Protein AF-A0A251XA89-F1 (afdb_monomer)

Radius of gyration: 24.33 Å; Cα contacts (8 Å, |Δi|>4): 9; chains: 1; bounding box: 43×24×62 Å

Sequence (76 aa):
MHSETLTTIEKMIQPLSVELQQQVLVHLREYIAELQSERRWEQLEQSHYDGLGRAAQLARQQIAEGLARPMNWDGL

Solvent-accessible surface area (backbone atoms only — not comparable to full-atom values): 4519 Å² total; per-residue (Å²): 132,80,55,72,67,57,56,51,53,49,64,68,44,66,82,48,54,72,70,54,42,52,52,51,52,52,53,51,51,53,52,50,50,48,55,55,47,52,52,52,49,52,55,49,48,66,63,39,55,67,50,51,54,51,50,54,50,49,51,52,50,31,49,76,70,68,70,58,74,84,84,69,76,93,77,116

pLDDT: mean 85.87, std 12.19, range [54.12, 98.5]

Organism: NCBI:txid1570016

Foldseek 3Di:
DDDPVVVVVCVVLVVDDPVVSVVVVVVVVVVVVVVVVVVVVVVVCVVCVVVVVVVVVVQVVCVVVVNDDDDDPVPD

Mean predicted aligned error: 11.26 Å

Secondary structure (DSSP, 8-state):
---HHHHHHHHHHTTS-HHHHHHHHHHHHHHHHHHHHHHHHHHHHHHHHHHHHHHHHHHHHHHHTT------GGG-

Structure (mmCIF, N/CA/C/O backbone):
data_AF-A0A251XA89-F1
#
_entry.id   AF-A0A251XA89-F1
#
loop_
_atom_site.group_PDB
_atom_site.id
_atom_site.type_symbol
_atom_site.label_atom_id
_atom_site.label_alt_id
_atom_site.label_comp_id
_atom_site.label_asym_id
_atom_site.label_entity_id
_atom_site.label_seq_id
_atom_site.pdbx_PDB_ins_code
_atom_site.Cartn_x
_atom_site.Cartn_y
_atom_site.Cartn_z
_atom_site.occupancy
_atom_site.B_iso_or_equiv
_atom_site.auth_seq_id
_atom_site.auth_comp_id
_atom_site.auth_asym_id
_atom_site.auth_atom_id
_atom_site.pdbx_PDB_model_num
ATOM 1 N N . MET A 1 1 ? 11.502 -2.646 22.012 1.00 60.03 1 MET A N 1
ATOM 2 C CA . MET A 1 1 ? 10.727 -1.392 21.896 1.00 60.03 1 MET A CA 1
ATOM 3 C C . MET A 1 1 ? 9.804 -1.519 20.704 1.00 60.03 1 MET A C 1
ATOM 5 O O . MET A 1 1 ? 10.278 -1.930 19.653 1.00 60.03 1 MET A O 1
ATOM 9 N N . HIS A 1 2 ? 8.516 -1.221 20.867 1.00 67.75 2 HIS A N 1
ATOM 10 C CA . HIS A 1 2 ? 7.640 -1.015 19.714 1.00 67.75 2 HIS A CA 1
ATOM 11 C C . HIS A 1 2 ? 8.009 0.314 19.049 1.00 67.75 2 HIS A C 1
ATOM 13 O O . HIS A 1 2 ? 8.379 1.264 19.738 1.00 67.75 2 HIS A O 1
ATOM 19 N N . SER A 1 3 ? 7.943 0.363 17.719 1.00 90.75 3 SER A N 1
ATOM 20 C CA . SER A 1 3 ? 8.051 1.620 16.976 1.00 90.75 3 SER A CA 1
ATOM 21 C C . SER A 1 3 ? 6.968 2.592 17.460 1.00 90.75 3 SER A C 1
ATOM 23 O O . SER A 1 3 ? 5.825 2.176 17.663 1.00 90.75 3 SER A O 1
ATOM 25 N N . GLU A 1 4 ? 7.301 3.876 17.622 1.00 94.00 4 GLU A N 1
ATOM 26 C CA . GLU A 1 4 ? 6.323 4.922 17.967 1.00 94.00 4 GLU A CA 1
ATOM 27 C C . GLU A 1 4 ? 5.131 4.924 17.000 1.00 94.00 4 GLU A C 1
ATOM 29 O O . GLU A 1 4 ? 3.989 5.123 17.412 1.00 94.00 4 GLU A O 1
ATOM 34 N N . THR A 1 5 ? 5.372 4.599 15.728 1.00 93.12 5 THR A N 1
ATOM 35 C CA . THR A 1 5 ? 4.334 4.468 14.704 1.00 93.12 5 THR A CA 1
ATOM 36 C C . THR A 1 5 ? 3.338 3.353 15.025 1.00 93.12 5 THR A C 1
ATOM 38 O O . THR A 1 5 ? 2.136 3.561 14.884 1.00 93.12 5 THR A O 1
ATOM 41 N N . LEU A 1 6 ? 3.806 2.189 15.492 1.00 92.94 6 LEU A N 1
ATOM 42 C CA . LEU A 1 6 ? 2.926 1.064 15.839 1.00 92.94 6 LEU A CA 1
ATOM 43 C C . LEU A 1 6 ? 2.054 1.401 17.049 1.00 92.94 6 LEU A C 1
ATOM 45 O O . LEU A 1 6 ? 0.854 1.143 17.028 1.00 92.94 6 LEU A O 1
ATOM 49 N N . THR A 1 7 ? 2.639 2.057 18.053 1.00 95.44 7 THR A N 1
ATOM 50 C CA . THR A 1 7 ? 1.907 2.537 19.233 1.00 95.44 7 THR A CA 1
ATOM 51 C C . THR A 1 7 ? 0.812 3.538 18.851 1.00 95.44 7 THR A C 1
ATOM 53 O O . THR A 1 7 ? -0.282 3.511 19.411 1.00 95.44 7 THR A O 1
ATOM 56 N N . THR A 1 8 ? 1.076 4.434 17.896 1.00 95.88 8 THR A N 1
ATOM 57 C CA . THR A 1 8 ? 0.070 5.391 17.409 1.00 95.88 8 THR A CA 1
ATOM 58 C C . THR A 1 8 ? -1.062 4.697 16.656 1.00 95.88 8 THR A C 1
ATOM 60 O O . THR A 1 8 ? -2.225 4.997 16.917 1.00 95.88 8 THR A O 1
ATOM 63 N N . ILE A 1 9 ? -0.746 3.739 15.779 1.00 94.50 9 ILE A N 1
ATOM 64 C CA . ILE A 1 9 ? -1.756 2.959 15.047 1.00 94.50 9 ILE A CA 1
ATOM 65 C C . ILE A 1 9 ? -2.669 2.210 16.026 1.00 94.50 9 ILE A C 1
ATOM 67 O O . ILE A 1 9 ? -3.889 2.271 15.893 1.00 94.50 9 ILE A O 1
ATOM 71 N N . GLU A 1 10 ? -2.098 1.563 17.045 1.00 95.12 10 GLU A N 1
ATOM 72 C CA . GLU A 1 10 ? -2.863 0.860 18.079 1.00 95.12 10 GLU A CA 1
ATOM 73 C C . GLU A 1 10 ? -3.850 1.800 18.783 1.00 95.12 10 GLU A C 1
ATOM 75 O O . GLU A 1 10 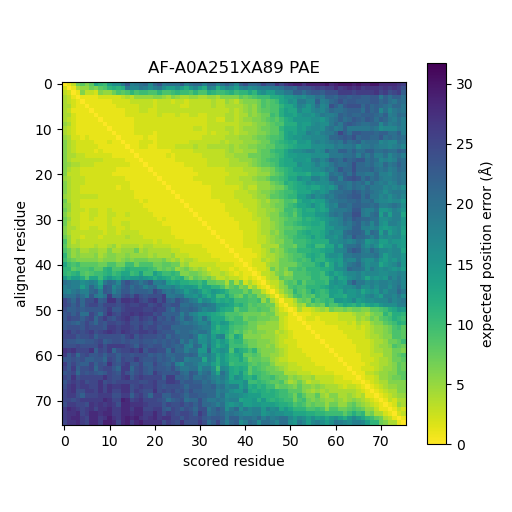? -5.046 1.515 18.839 1.00 95.12 10 GLU A O 1
ATOM 80 N N . LYS A 1 11 ? -3.385 2.976 19.225 1.00 96.62 11 LYS A N 1
ATOM 81 C CA . LYS A 1 11 ? -4.233 3.981 19.888 1.00 96.62 11 LYS A CA 1
ATOM 82 C C . LYS A 1 11 ? -5.343 4.538 18.996 1.00 96.62 11 LYS A C 1
ATOM 84 O O . LYS A 1 11 ? -6.384 4.926 19.516 1.00 96.62 11 LYS A O 1
ATOM 89 N N . MET A 1 12 ? -5.133 4.605 17.682 1.00 95.94 12 MET A N 1
ATOM 90 C CA . MET A 1 12 ? -6.153 5.064 16.733 1.00 95.94 12 MET A CA 1
ATOM 91 C C . MET A 1 12 ? -7.253 4.019 16.508 1.00 95.94 12 MET A C 1
ATOM 93 O O . MET A 1 12 ? -8.407 4.387 16.308 1.00 95.94 12 MET A O 1
ATOM 97 N N . ILE A 1 13 ? -6.908 2.729 16.548 1.00 96.81 13 ILE A N 1
ATOM 98 C CA . ILE A 1 13 ? -7.835 1.620 16.271 1.00 96.81 13 ILE A CA 1
ATOM 99 C C . ILE A 1 13 ? -8.587 1.184 17.534 1.00 96.81 13 ILE A C 1
ATOM 101 O O . ILE A 1 13 ? -9.777 0.885 17.467 1.00 96.81 13 ILE A O 1
ATOM 105 N N . GLN A 1 14 ? -7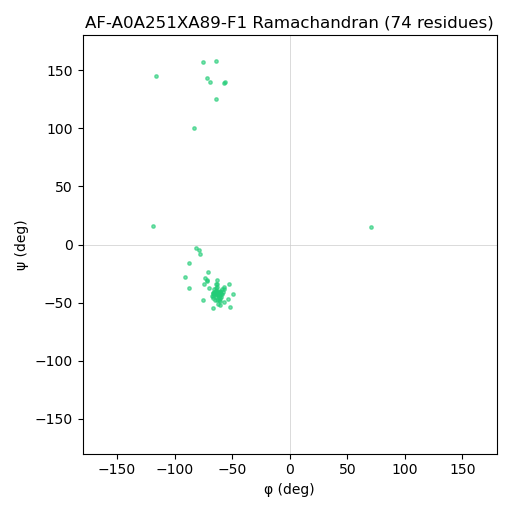.920 1.196 18.691 1.00 96.56 14 GLN A N 1
ATOM 106 C CA . GLN A 1 14 ? -8.463 0.747 19.975 1.00 96.56 14 GLN A CA 1
ATOM 107 C C . GLN A 1 14 ? -9.848 1.324 20.352 1.00 96.56 14 GLN A C 1
ATOM 109 O O . GLN A 1 14 ? -10.665 0.552 20.856 1.00 96.56 14 GLN A O 1
ATOM 114 N N . PRO A 1 15 ? -10.164 2.622 20.153 1.00 98.06 15 PRO A N 1
ATOM 115 C CA . PRO A 1 15 ? -11.467 3.170 20.544 1.00 98.06 15 PRO A CA 1
ATOM 116 C C . PRO A 1 15 ? -12.613 2.823 19.580 1.00 98.06 15 PRO A C 1
ATOM 118 O O . PRO A 1 15 ? -13.765 3.138 19.876 1.00 98.06 15 PRO A O 1
ATOM 121 N N . LEU A 1 16 ? -12.330 2.219 18.422 1.00 97.75 16 LEU A N 1
ATOM 122 C CA . LEU A 1 16 ? -13.351 1.855 17.440 1.00 97.75 16 LEU A CA 1
ATOM 123 C C . LEU A 1 16 ? -14.148 0.623 17.893 1.00 97.75 16 LEU A C 1
ATOM 125 O O . LEU A 1 16 ? -13.650 -0.202 18.661 1.00 97.75 16 LEU A O 1
ATOM 129 N N . SER A 1 17 ? -15.370 0.463 17.372 1.00 98.50 17 SER A N 1
ATOM 130 C CA . SER A 1 17 ? -16.142 -0.773 17.562 1.00 98.50 17 SER A CA 1
ATOM 131 C C . SER A 1 17 ? -15.446 -1.961 16.893 1.00 98.50 17 SER A C 1
ATOM 133 O O . SER A 1 17 ? -14.659 -1.777 15.964 1.00 98.50 17 SER A O 1
ATOM 135 N N . VAL A 1 18 ? -15.749 -3.187 17.323 1.00 97.50 18 VAL A N 1
ATOM 136 C CA . VAL A 1 18 ? -15.121 -4.403 16.770 1.00 97.50 18 VAL A CA 1
ATOM 137 C C . VAL A 1 18 ? -15.326 -4.500 15.255 1.00 97.50 18 VAL A C 1
ATOM 139 O O . VAL A 1 18 ? -14.402 -4.855 14.526 1.00 97.50 18 VAL A O 1
ATOM 142 N N . GLU A 1 19 ? -16.504 -4.120 14.767 1.00 98.06 19 GLU A N 1
ATOM 143 C CA . GLU A 1 19 ? -16.843 -4.112 13.343 1.00 98.06 19 GLU A CA 1
ATOM 144 C C . GLU A 1 19 ? -15.954 -3.131 12.569 1.00 98.06 19 GLU A C 1
ATOM 146 O O . GLU A 1 19 ? -15.431 -3.466 11.506 1.00 98.06 19 GLU A O 1
ATOM 151 N N . LEU A 1 20 ? -15.728 -1.935 13.121 1.00 98.06 20 LEU A N 1
ATOM 152 C CA . LEU A 1 20 ? -14.846 -0.936 12.520 1.00 98.06 20 LEU A CA 1
ATOM 153 C C . LEU A 1 20 ? -13.372 -1.351 12.601 1.00 98.06 20 LEU A C 1
ATOM 155 O O . LEU A 1 20 ? -12.636 -1.154 11.637 1.00 98.06 20 LEU A O 1
ATOM 159 N N . GLN A 1 21 ? -12.934 -1.980 13.695 1.00 97.81 21 GLN A N 1
ATOM 160 C CA . GLN A 1 21 ? -11.577 -2.529 13.801 1.00 97.81 21 GLN A CA 1
ATOM 161 C C . GLN A 1 21 ? -11.322 -3.600 12.729 1.00 97.81 21 GLN A C 1
ATOM 163 O O . GLN A 1 21 ? -10.256 -3.617 12.111 1.00 97.81 21 GLN A O 1
ATOM 168 N N . GLN A 1 22 ? -12.307 -4.463 12.459 1.00 97.19 22 GLN A N 1
ATOM 169 C CA . GLN A 1 22 ? -12.226 -5.461 11.389 1.00 97.19 22 GLN A CA 1
ATOM 170 C C . GLN A 1 22 ? -12.164 -4.819 9.999 1.00 97.19 22 GLN A C 1
ATOM 172 O O . GLN A 1 22 ? -11.354 -5.245 9.177 1.00 97.19 22 GLN A O 1
ATOM 177 N N . GLN A 1 23 ? -12.956 -3.774 9.739 1.00 97.56 23 GLN A N 1
ATOM 178 C CA . GLN A 1 23 ? -12.884 -3.030 8.475 1.00 97.56 23 GLN A CA 1
ATOM 179 C C . GLN A 1 23 ? -11.508 -2.384 8.275 1.00 97.56 23 GLN A C 1
ATOM 181 O O . GLN A 1 23 ? -10.905 -2.525 7.212 1.00 97.56 23 GLN A O 1
ATOM 186 N N . VAL A 1 24 ? -10.959 -1.748 9.315 1.00 97.31 24 VAL A N 1
ATOM 187 C CA . VAL A 1 24 ? -9.607 -1.170 9.267 1.00 97.31 24 VAL A CA 1
ATOM 188 C C . VAL A 1 24 ? -8.556 -2.246 8.987 1.00 97.31 24 VAL A C 1
ATOM 190 O O . VAL A 1 24 ? -7.660 -2.023 8.175 1.00 97.31 24 VAL A O 1
ATOM 193 N N . LEU A 1 25 ? -8.671 -3.428 9.600 1.00 96.38 25 LEU A N 1
ATOM 194 C CA . LEU A 1 25 ? -7.749 -4.538 9.356 1.00 96.38 25 LEU A CA 1
ATOM 195 C C . LEU A 1 25 ? -7.755 -4.994 7.888 1.00 96.38 25 LEU A C 1
ATOM 197 O O . LEU A 1 25 ? -6.687 -5.279 7.343 1.00 96.38 25 LEU A O 1
ATOM 201 N N . VAL A 1 26 ? -8.928 -5.062 7.252 1.00 97.50 26 VAL A N 1
ATOM 202 C CA . VAL A 1 26 ? -9.047 -5.413 5.826 1.00 97.50 26 VAL A CA 1
ATOM 203 C C . VAL A 1 26 ? -8.302 -4.394 4.967 1.00 97.50 26 VAL A C 1
ATOM 205 O O . VAL A 1 26 ? -7.405 -4.775 4.216 1.00 97.50 26 VAL A O 1
ATOM 208 N N . HIS A 1 27 ? -8.580 -3.104 5.152 1.00 96.69 27 HIS A N 1
ATOM 209 C CA . HIS A 1 27 ? -7.945 -2.047 4.364 1.00 96.69 27 HIS A CA 1
ATOM 210 C C . HIS A 1 27 ? -6.433 -1.956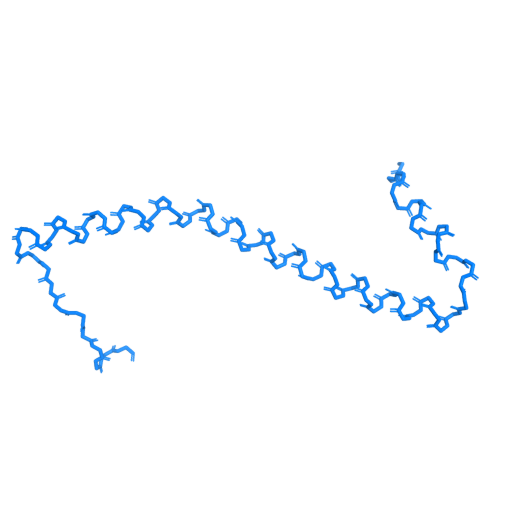 4.586 1.00 96.69 27 HIS A C 1
ATOM 212 O O . HIS A 1 27 ? -5.676 -1.785 3.633 1.00 96.69 27 HIS A O 1
ATOM 218 N N . LEU A 1 28 ? -5.962 -2.119 5.826 1.00 96.31 28 LEU A N 1
ATOM 219 C CA . LEU A 1 28 ? -4.527 -2.144 6.107 1.00 96.31 28 LEU A CA 1
ATOM 220 C C . LEU A 1 28 ? -3.839 -3.333 5.435 1.00 96.31 28 LEU A C 1
ATOM 222 O O . LEU A 1 28 ? -2.723 -3.183 4.945 1.00 96.31 28 LEU A O 1
ATOM 226 N N . ARG A 1 29 ? -4.486 -4.504 5.380 1.00 95.81 29 ARG A N 1
ATOM 227 C CA . ARG A 1 29 ? -3.928 -5.675 4.691 1.00 95.81 29 ARG A CA 1
ATOM 228 C C . ARG A 1 29 ? -3.778 -5.422 3.194 1.00 95.81 29 ARG A C 1
ATOM 230 O O . ARG A 1 29 ? -2.728 -5.742 2.644 1.00 95.81 29 ARG A O 1
ATOM 237 N N . GLU A 1 30 ? -4.798 -4.855 2.560 1.00 96.31 30 GLU A N 1
ATOM 238 C CA . GLU A 1 30 ? -4.763 -4.493 1.138 1.00 96.31 30 GLU A CA 1
ATOM 239 C C . GLU A 1 30 ? -3.672 -3.455 0.862 1.00 96.31 30 GLU A C 1
ATOM 241 O O . GLU A 1 30 ? -2.829 -3.659 -0.007 1.00 96.31 30 GLU A O 1
ATOM 246 N N . TYR A 1 31 ? -3.612 -2.397 1.672 1.00 95.94 31 TYR A N 1
ATOM 247 C CA . TYR A 1 31 ? -2.612 -1.344 1.525 1.00 95.94 31 TYR A CA 1
ATOM 248 C C . TYR A 1 31 ? -1.176 -1.857 1.712 1.00 95.94 31 TYR A C 1
ATOM 250 O O . TYR A 1 31 ? -0.282 -1.515 0.943 1.00 95.94 31 TYR A O 1
ATOM 258 N N . ILE A 1 32 ? -0.936 -2.729 2.697 1.00 95.81 32 ILE A N 1
ATOM 259 C CA . ILE A 1 32 ? 0.381 -3.354 2.897 1.00 95.81 32 ILE A CA 1
ATOM 260 C C . ILE A 1 32 ? 0.761 -4.227 1.696 1.00 95.81 32 ILE A C 1
ATOM 262 O O . ILE A 1 32 ? 1.927 -4.229 1.298 1.00 95.81 32 ILE A O 1
ATOM 266 N N . ALA A 1 33 ? -0.192 -4.968 1.126 1.00 94.62 33 ALA A N 1
ATOM 267 C CA . ALA A 1 33 ? 0.060 -5.793 -0.050 1.00 94.62 33 ALA A CA 1
ATOM 268 C C . ALA A 1 33 ? 0.446 -4.940 -1.269 1.00 94.62 33 ALA A C 1
ATOM 270 O O . ALA A 1 33 ? 1.388 -5.306 -1.976 1.00 94.62 33 ALA A O 1
ATOM 271 N N . GLU A 1 34 ? -0.209 -3.791 -1.467 1.00 94.94 34 GLU A N 1
ATOM 272 C CA . GLU A 1 34 ? 0.146 -2.834 -2.520 1.00 94.94 34 GLU A CA 1
ATOM 273 C C . GLU A 1 34 ? 1.563 -2.289 -2.315 1.00 94.94 34 GLU A C 1
ATOM 275 O O . GLU A 1 34 ? 2.411 -2.451 -3.187 1.00 94.94 34 GLU A O 1
ATOM 280 N N . LEU A 1 35 ? 1.892 -1.797 -1.115 1.00 94.69 35 LEU A N 1
ATOM 281 C CA . LEU A 1 35 ? 3.241 -1.300 -0.802 1.00 94.69 35 LEU A CA 1
ATOM 282 C C . LEU A 1 35 ? 4.336 -2.358 -1.025 1.00 94.69 35 LEU A C 1
ATOM 284 O O . LEU A 1 35 ? 5.452 -2.050 -1.445 1.00 94.69 35 LEU A O 1
ATOM 288 N N . GLN A 1 36 ? 4.050 -3.626 -0.720 1.00 91.44 36 GLN A N 1
ATOM 289 C CA . GLN A 1 36 ? 4.975 -4.732 -0.984 1.00 91.44 36 GLN A CA 1
ATOM 290 C C . GLN A 1 36 ? 5.079 -5.067 -2.475 1.00 91.44 36 GLN A C 1
ATOM 292 O O . GLN A 1 36 ? 6.122 -5.541 -2.928 1.00 91.44 36 GLN A O 1
ATOM 297 N N . SER A 1 37 ? 4.005 -4.876 -3.238 1.00 89.94 37 SER A N 1
ATOM 298 C CA . SER A 1 37 ? 4.010 -4.991 -4.693 1.00 89.94 37 SER A CA 1
ATOM 299 C C . SER A 1 37 ? 4.864 -3.888 -5.306 1.00 89.94 37 SER A C 1
ATOM 301 O O . SER A 1 37 ? 5.840 -4.201 -5.982 1.00 89.94 37 SER A O 1
ATOM 303 N N . GLU A 1 38 ? 4.580 -2.625 -4.990 1.00 90.06 38 GLU A N 1
ATOM 304 C CA . GLU A 1 38 ? 5.314 -1.449 -5.468 1.00 90.06 38 GLU A CA 1
ATOM 305 C C . GLU A 1 38 ? 6.812 -1.565 -5.182 1.00 90.06 38 GLU A C 1
ATOM 307 O O . GLU A 1 38 ? 7.622 -1.434 -6.091 1.00 90.06 38 GLU A O 1
ATOM 312 N N . ARG A 1 39 ? 7.212 -1.948 -3.962 1.00 86.69 39 ARG A N 1
ATOM 313 C CA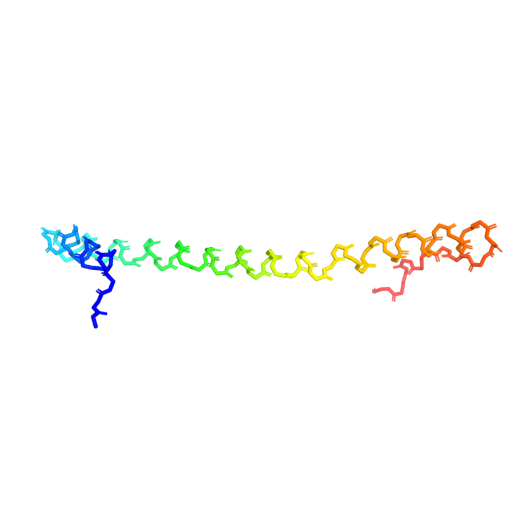 . ARG A 1 39 ? 8.640 -2.150 -3.659 1.00 86.69 39 ARG A CA 1
ATOM 314 C C . ARG A 1 39 ? 9.292 -3.266 -4.463 1.00 86.69 39 ARG A C 1
ATOM 316 O O . ARG A 1 39 ? 10.467 -3.160 -4.805 1.00 86.69 39 ARG A O 1
ATOM 323 N N . ARG A 1 40 ? 8.570 -4.357 -4.739 1.00 83.19 40 ARG A N 1
ATOM 324 C CA . ARG A 1 40 ? 9.085 -5.414 -5.622 1.00 83.19 40 ARG A CA 1
ATOM 325 C C . ARG A 1 40 ? 9.248 -4.882 -7.040 1.00 83.19 40 ARG A C 1
ATOM 327 O O . ARG A 1 40 ? 10.258 -5.184 -7.668 1.00 83.19 40 ARG A O 1
ATOM 334 N N . TRP A 1 41 ? 8.298 -4.078 -7.515 1.00 77.88 41 TRP A N 1
ATOM 335 C CA . TRP A 1 41 ? 8.400 -3.400 -8.803 1.00 77.88 41 TRP A CA 1
ATOM 336 C C . TRP A 1 41 ? 9.601 -2.458 -8.856 1.00 77.88 41 TRP A C 1
ATOM 338 O O . TRP A 1 41 ? 10.400 -2.611 -9.769 1.00 77.88 41 TRP A O 1
ATOM 348 N N . GLU A 1 42 ? 9.816 -1.595 -7.861 1.00 74.75 42 GLU A N 1
ATOM 349 C CA . GLU A 1 42 ? 10.976 -0.689 -7.795 1.00 74.75 42 GLU A CA 1
ATOM 350 C C . GLU A 1 42 ? 12.315 -1.444 -7.806 1.00 74.75 42 GLU A C 1
ATOM 352 O O . GLU A 1 42 ? 13.257 -1.059 -8.500 1.00 74.75 42 GLU A O 1
ATOM 357 N N . GLN A 1 43 ? 12.415 -2.545 -7.053 1.00 76.31 43 GLN A N 1
ATOM 358 C CA . GLN A 1 43 ? 13.619 -3.382 -7.017 1.00 76.31 43 GLN A CA 1
ATOM 359 C C . GLN A 1 43 ? 13.901 -4.035 -8.372 1.00 76.31 43 GLN A C 1
ATOM 361 O O . GLN A 1 43 ? 15.051 -4.083 -8.820 1.00 76.31 43 GLN A O 1
ATOM 366 N N . LEU A 1 44 ? 12.852 -4.527 -9.035 1.00 71.00 44 LEU A N 1
ATOM 367 C CA .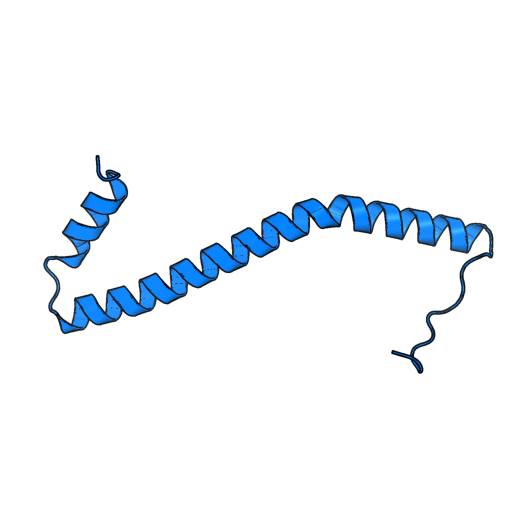 LEU A 1 44 ? 12.957 -5.081 -10.378 1.00 71.00 44 LEU A CA 1
ATOM 368 C C . LEU A 1 44 ? 13.326 -3.983 -11.378 1.00 71.00 44 LEU A C 1
ATOM 370 O O . LEU A 1 44 ? 14.278 -4.163 -12.128 1.00 71.00 44 LEU A O 1
ATOM 374 N N . GLU A 1 45 ? 12.677 -2.822 -11.336 1.00 61.50 45 GLU A N 1
ATOM 375 C CA . GLU A 1 45 ? 12.998 -1.659 -12.167 1.00 61.50 45 GLU A CA 1
ATOM 376 C C . GLU A 1 45 ? 14.477 -1.289 -12.071 1.00 61.50 45 GLU A C 1
ATOM 378 O O . GLU A 1 45 ? 15.168 -1.252 -13.088 1.00 61.50 45 GLU A O 1
ATOM 383 N N . GLN A 1 46 ? 14.994 -1.094 -10.854 1.00 60.81 46 GLN A N 1
ATOM 384 C CA . GLN A 1 46 ? 16.395 -0.733 -10.626 1.00 60.81 46 GLN A CA 1
ATOM 385 C C . GLN A 1 46 ? 17.359 -1.779 -11.196 1.00 60.81 46 GLN A C 1
ATOM 387 O O . GLN A 1 46 ? 18.382 -1.421 -11.775 1.00 60.81 46 GLN A O 1
ATOM 392 N N . SER A 1 47 ? 17.025 -3.068 -11.098 1.00 60.22 47 SER A N 1
ATOM 393 C CA . SER A 1 47 ? 17.844 -4.136 -11.688 1.00 60.22 47 SER A CA 1
ATOM 394 C C . SER A 1 47 ? 17.733 -4.224 -13.219 1.00 60.22 47 SER A C 1
ATOM 396 O O . SER A 1 47 ? 18.684 -4.630 -13.892 1.00 60.22 47 SER A O 1
ATOM 398 N N . HIS A 1 48 ? 16.590 -3.830 -13.787 1.00 60.09 48 HIS A N 1
ATOM 399 C CA . HIS A 1 48 ? 16.285 -3.971 -15.208 1.00 60.09 48 HIS A CA 1
ATOM 400 C C . HIS A 1 48 ? 16.685 -2.750 -16.047 1.00 60.09 48 HIS A C 1
ATOM 402 O O . HIS A 1 48 ? 17.016 -2.942 -17.217 1.00 60.09 48 HIS A O 1
ATOM 408 N N . TYR A 1 49 ? 16.729 -1.529 -15.502 1.00 56.22 49 TYR A N 1
ATOM 409 C CA . TYR A 1 49 ? 17.115 -0.330 -16.265 1.00 56.22 49 TYR A CA 1
ATOM 410 C C . TYR A 1 49 ? 18.520 -0.435 -16.881 1.00 56.22 49 TYR A C 1
ATOM 412 O O . TYR A 1 49 ? 18.701 -0.131 -18.064 1.00 56.22 49 TYR A O 1
ATOM 420 N N . ASP A 1 50 ? 19.487 -0.984 -16.145 1.00 61.94 50 ASP A N 1
ATOM 421 C CA . ASP A 1 50 ? 20.851 -1.200 -16.649 1.00 61.94 50 ASP A CA 1
ATOM 422 C C . ASP A 1 50 ? 20.931 -2.327 -17.689 1.00 61.94 50 ASP A C 1
ATOM 424 O O . ASP A 1 50 ? 21.785 -2.321 -18.583 1.00 61.94 50 ASP A O 1
ATOM 428 N N . GLY A 1 51 ? 20.062 -3.333 -17.585 1.00 69.38 51 GLY A N 1
ATOM 429 C CA . GLY A 1 51 ? 19.979 -4.440 -18.539 1.00 69.38 51 GLY A CA 1
ATOM 430 C C . GLY A 1 51 ? 19.297 -4.029 -19.843 1.00 69.38 51 GLY A C 1
ATOM 431 O O . GLY A 1 51 ? 19.829 -4.277 -20.925 1.00 69.38 51 GLY A O 1
ATOM 432 N N . LEU A 1 52 ? 18.154 -3.349 -19.743 1.00 74.81 52 LEU A N 1
ATOM 433 C CA . LEU A 1 52 ? 17.346 -2.891 -20.873 1.00 74.81 52 LEU A CA 1
ATOM 434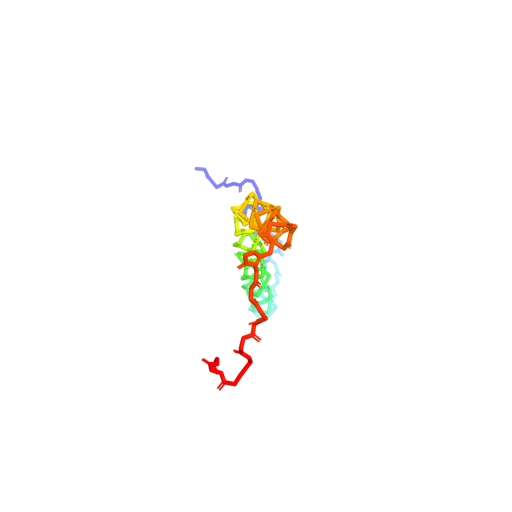 C C . LEU A 1 52 ? 18.065 -1.812 -21.683 1.00 74.81 52 LEU A C 1
ATOM 436 O O . LEU A 1 52 ? 18.070 -1.883 -22.911 1.00 74.81 52 LEU A O 1
ATOM 440 N N . GLY A 1 53 ? 18.731 -0.856 -21.026 1.00 74.94 53 GLY A N 1
ATOM 441 C CA . GLY A 1 53 ? 19.525 0.167 -21.711 1.00 74.94 53 GLY A CA 1
ATOM 442 C C . GLY A 1 53 ? 20.662 -0.441 -22.538 1.00 74.94 53 GLY A C 1
ATOM 443 O O . GLY A 1 53 ? 20.820 -0.116 -23.720 1.00 74.94 53 GLY A O 1
ATOM 444 N N . ARG A 1 54 ? 21.401 -1.394 -21.953 1.00 78.56 54 ARG A N 1
ATOM 445 C CA . ARG A 1 54 ? 22.465 -2.135 -22.648 1.00 78.56 54 ARG A CA 1
ATOM 446 C C . ARG A 1 54 ? 21.921 -3.012 -23.771 1.00 78.56 54 ARG A C 1
ATOM 448 O O . ARG A 1 54 ? 22.488 -3.001 -24.860 1.00 78.56 54 ARG A O 1
ATOM 455 N N . ALA A 1 55 ? 20.813 -3.717 -23.547 1.00 82.44 55 ALA A N 1
ATOM 456 C CA . ALA A 1 55 ? 20.170 -4.538 -24.571 1.00 82.44 55 ALA A CA 1
ATOM 457 C C . ALA A 1 55 ? 19.686 -3.689 -25.757 1.00 82.44 55 ALA A C 1
ATOM 459 O O . ALA A 1 55 ? 19.925 -4.047 -26.907 1.00 82.44 55 ALA A O 1
ATOM 460 N N . ALA A 1 56 ? 19.087 -2.523 -25.498 1.00 82.81 56 ALA A N 1
ATOM 461 C CA . ALA A 1 56 ? 18.659 -1.595 -26.541 1.00 82.81 56 ALA A CA 1
ATOM 462 C C . ALA A 1 56 ? 19.846 -1.006 -27.320 1.00 82.81 56 ALA A C 1
ATOM 464 O O . ALA A 1 56 ? 19.775 -0.836 -28.538 1.00 82.81 56 ALA A O 1
ATOM 465 N N . GLN A 1 57 ? 20.955 -0.696 -26.644 1.00 83.19 57 GLN A N 1
ATOM 466 C CA . GLN A 1 57 ? 22.177 -0.238 -27.304 1.00 83.19 57 GLN A CA 1
ATOM 467 C C . GLN A 1 57 ? 22.806 -1.333 -28.175 1.00 83.19 57 GLN A C 1
ATOM 469 O O . GLN A 1 57 ? 23.158 -1.054 -29.320 1.00 83.19 57 GLN A O 1
ATOM 474 N N . LEU A 1 58 ? 22.889 -2.564 -27.670 1.00 86.38 58 LEU A N 1
ATOM 475 C CA . LEU A 1 58 ? 23.377 -3.717 -28.424 1.00 86.38 58 LEU A CA 1
ATOM 476 C C . LEU A 1 58 ? 22.495 -3.996 -29.646 1.00 86.38 58 LEU A C 1
ATOM 478 O O . LEU A 1 58 ? 23.015 -4.186 -30.740 1.00 86.38 58 LEU A O 1
ATOM 482 N N . ALA A 1 59 ? 21.169 -3.941 -29.493 1.00 86.44 59 ALA A N 1
ATOM 483 C CA . ALA A 1 59 ? 20.238 -4.104 -30.605 1.00 86.44 59 ALA A CA 1
ATOM 484 C C . ALA A 1 59 ? 20.468 -3.040 -31.692 1.00 86.44 59 ALA A C 1
ATOM 486 O O . ALA A 1 59 ? 20.522 -3.365 -32.876 1.00 86.44 59 ALA A O 1
ATOM 487 N N . ARG A 1 60 ? 20.687 -1.773 -31.306 1.00 86.00 60 ARG A N 1
ATOM 488 C CA . ARG A 1 60 ? 21.033 -0.695 -32.251 1.00 86.00 60 ARG A CA 1
ATOM 489 C C . ARG A 1 60 ? 22.353 -0.955 -32.985 1.00 86.00 60 ARG A C 1
ATOM 491 O O . ARG A 1 60 ? 22.413 -0.724 -34.189 1.00 86.00 60 ARG A O 1
ATOM 498 N N . GLN A 1 61 ? 23.381 -1.445 -32.290 1.00 88.38 61 GLN A N 1
ATOM 499 C CA . GLN A 1 61 ? 24.662 -1.816 -32.907 1.00 88.38 61 GLN A CA 1
ATOM 500 C C . GLN A 1 61 ? 24.494 -2.967 -33.903 1.00 88.38 61 GLN A C 1
ATOM 502 O O . GLN A 1 61 ? 24.913 -2.848 -35.048 1.00 88.38 61 GLN A O 1
ATOM 507 N N . GLN A 1 62 ? 23.787 -4.030 -33.518 1.00 88.25 62 GLN A N 1
ATOM 508 C CA . GLN A 1 62 ? 23.528 -5.177 -34.391 1.00 88.25 62 GLN A CA 1
ATOM 509 C C . GLN A 1 62 ? 22.703 -4.805 -35.629 1.00 88.25 62 GLN A C 1
ATOM 511 O O . GLN A 1 62 ? 22.919 -5.373 -36.696 1.00 88.25 62 GLN A O 1
ATOM 516 N N . ILE A 1 63 ? 21.776 -3.846 -35.520 1.00 87.19 63 ILE A N 1
ATOM 517 C CA . ILE A 1 63 ? 21.058 -3.299 -36.681 1.00 87.19 63 ILE A CA 1
ATOM 518 C C . ILE A 1 63 ? 22.029 -2.562 -37.613 1.00 87.19 63 ILE A C 1
ATOM 520 O O . ILE A 1 63 ? 22.008 -2.808 -38.816 1.00 87.19 63 ILE A O 1
ATOM 524 N N . ALA A 1 64 ? 22.893 -1.696 -37.074 1.00 90.75 64 ALA A N 1
ATOM 525 C CA . ALA A 1 64 ? 23.874 -0.947 -37.865 1.00 90.75 64 ALA A CA 1
ATOM 526 C C . ALA A 1 64 ? 24.911 -1.857 -38.552 1.00 90.75 64 ALA A C 1
ATOM 528 O O . ALA A 1 64 ? 25.326 -1.580 -39.674 1.00 90.75 64 ALA A O 1
ATOM 529 N N . GLU A 1 65 ? 25.287 -2.960 -37.906 1.00 93.06 65 GLU A N 1
ATOM 530 C CA . GLU A 1 65 ? 26.210 -3.975 -38.430 1.00 93.06 65 GLU A CA 1
ATOM 5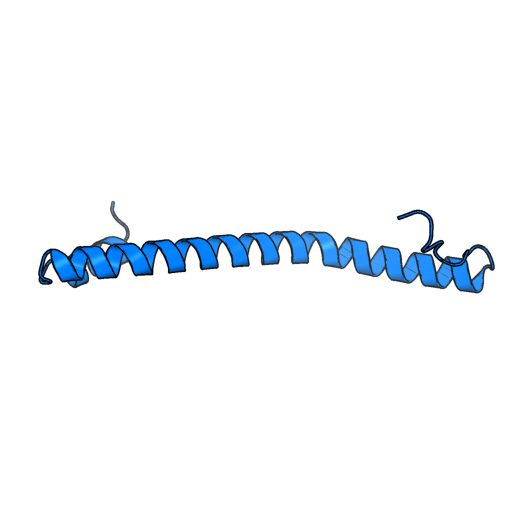31 C C . GLU A 1 65 ? 25.530 -4.981 -39.380 1.00 93.06 65 GLU A C 1
ATOM 533 O O . GLU A 1 65 ? 26.195 -5.857 -39.930 1.00 93.06 65 GLU A O 1
ATOM 538 N N . GLY A 1 66 ? 24.210 -4.885 -39.584 1.00 90.50 66 GLY A N 1
ATOM 539 C CA . GLY A 1 66 ? 23.447 -5.809 -40.434 1.00 90.50 66 GLY A CA 1
ATOM 540 C C . GLY A 1 66 ? 23.284 -7.219 -39.850 1.00 90.50 66 GLY A C 1
ATOM 541 O O . GLY A 1 66 ? 22.918 -8.148 -40.566 1.00 90.50 66 GLY A O 1
ATOM 542 N N . LEU A 1 67 ? 23.554 -7.391 -38.554 1.00 88.06 67 LEU A N 1
ATOM 543 C CA . LEU A 1 67 ? 23.453 -8.658 -37.823 1.00 88.06 67 LEU A CA 1
ATOM 544 C C . LEU A 1 67 ? 22.050 -8.909 -37.250 1.00 88.06 67 LEU A C 1
ATOM 546 O O . LEU A 1 67 ? 21.729 -10.036 -36.868 1.00 88.06 67 LEU A O 1
ATOM 550 N N . ALA A 1 68 ? 21.213 -7.872 -37.173 1.00 86.06 68 ALA A N 1
ATOM 551 C CA . ALA A 1 68 ? 19.863 -7.978 -36.637 1.00 86.06 68 ALA A CA 1
ATOM 552 C C . ALA A 1 68 ? 18.935 -8.789 -37.555 1.00 86.06 68 ALA A C 1
ATOM 554 O O . ALA A 1 68 ? 18.941 -8.637 -38.777 1.00 86.06 68 ALA A O 1
ATOM 555 N N . ARG A 1 69 ? 18.083 -9.623 -36.948 1.00 82.69 69 ARG A N 1
ATOM 556 C CA . ARG A 1 69 ? 17.013 -10.354 -37.639 1.00 82.69 69 ARG A CA 1
ATOM 557 C C . ARG A 1 69 ? 15.648 -9.892 -37.128 1.00 82.69 69 ARG A C 1
ATOM 559 O O . ARG A 1 69 ? 15.535 -9.601 -35.937 1.00 82.69 69 AR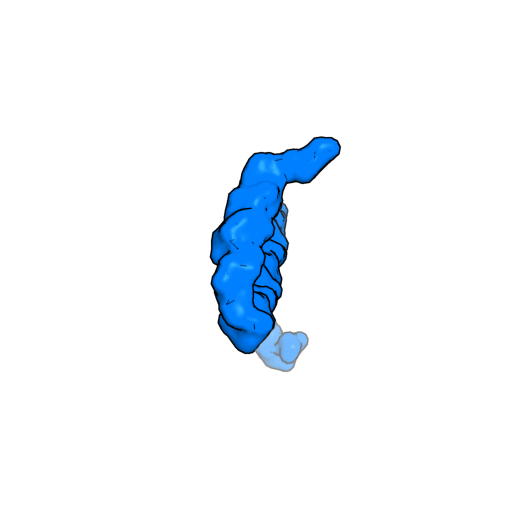G A O 1
ATOM 566 N N . PRO A 1 70 ? 14.615 -9.843 -37.989 1.00 80.88 70 PRO A N 1
ATOM 567 C CA . PRO A 1 70 ? 13.253 -9.573 -37.551 1.00 80.88 70 PRO A CA 1
ATOM 568 C C . PRO A 1 70 ? 12.813 -10.580 -36.488 1.00 80.88 70 PRO A C 1
ATOM 570 O O . PRO A 1 70 ? 13.109 -11.772 -36.595 1.00 80.88 70 PRO A O 1
ATOM 573 N N . MET A 1 71 ? 12.098 -10.098 -35.473 1.00 80.56 71 MET A N 1
ATOM 574 C CA . MET A 1 71 ? 11.505 -10.962 -34.458 1.00 80.56 71 MET A CA 1
ATOM 575 C C . MET A 1 71 ? 10.464 -11.869 -35.120 1.00 80.56 71 MET A C 1
ATOM 577 O O . MET A 1 71 ? 9.573 -11.383 -35.817 1.00 80.56 71 MET 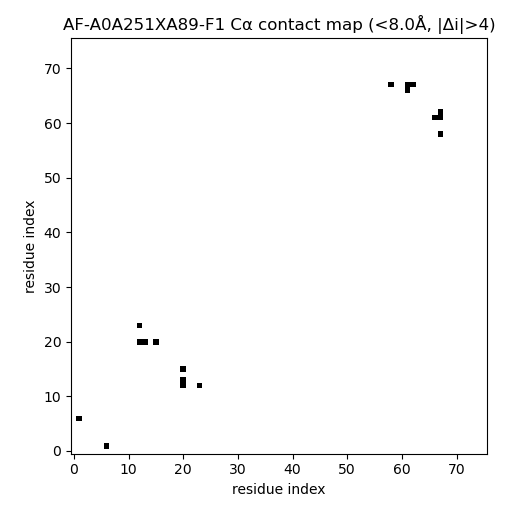A O 1
ATOM 581 N N . ASN A 1 72 ? 10.605 -13.182 -34.938 1.00 82.62 72 ASN A N 1
ATOM 582 C CA . ASN A 1 72 ? 9.664 -14.153 -35.482 1.00 82.62 72 ASN A CA 1
ATOM 583 C C . ASN A 1 72 ? 8.460 -14.285 -34.544 1.00 82.62 72 ASN A C 1
ATOM 585 O O . ASN A 1 72 ? 8.547 -14.958 -33.518 1.00 82.62 72 ASN A O 1
ATOM 589 N N . TRP A 1 73 ? 7.359 -13.628 -34.896 1.00 78.00 73 TRP A N 1
ATOM 590 C CA . TRP A 1 73 ? 6.139 -13.597 -34.088 1.00 78.00 73 TRP A CA 1
ATOM 591 C C . TRP A 1 73 ? 5.388 -14.931 -34.060 1.00 78.00 73 TRP A C 1
ATOM 593 O O . TRP A 1 73 ? 4.685 -15.201 -33.094 1.00 78.00 73 TRP A O 1
ATOM 603 N N . ASP A 1 74 ? 5.582 -15.784 -35.066 1.00 81.19 74 ASP A N 1
ATOM 604 C CA . ASP A 1 74 ? 4.839 -17.041 -35.217 1.00 81.19 74 ASP A CA 1
ATOM 605 C C . ASP A 1 74 ? 5.354 -18.176 -34.307 1.00 81.19 74 ASP A C 1
ATOM 607 O O . ASP A 1 74 ? 4.787 -19.266 -34.293 1.00 81.19 74 ASP A O 1
ATOM 611 N N . GLY A 1 75 ? 6.452 -17.951 -33.573 1.00 68.19 75 GLY A N 1
ATOM 612 C CA . GLY A 1 75 ? 7.124 -18.959 -32.742 1.00 68.19 75 GLY A CA 1
ATOM 613 C C . GLY A 1 75 ? 7.181 -18.650 -31.243 1.00 68.19 75 GLY A C 1
ATOM 614 O O . GLY A 1 75 ? 8.017 -19.245 -30.562 1.00 68.19 75 GLY A O 1
ATOM 615 N N . LEU A 1 76 ? 6.370 -17.706 -30.756 1.00 54.12 76 LEU A N 1
ATOM 616 C CA . LEU A 1 76 ? 6.271 -17.324 -29.339 1.00 54.12 76 LEU A CA 1
ATOM 617 C C . LEU A 1 76 ? 5.133 -18.049 -28.614 1.00 54.12 76 LEU A C 1
ATOM 619 O O . LEU A 1 76 ? 4.051 -18.206 -29.220 1.00 54.12 76 LEU A O 1
#